Protein AF-A0A3R7W618-F1 (afdb_monomer)

Structure (mmCIF, N/CA/C/O backbone):
data_AF-A0A3R7W618-F1
#
_entry.id   AF-A0A3R7W618-F1
#
loop_
_atom_site.group_PDB
_atom_site.id
_atom_site.type_symbol
_atom_site.label_atom_id
_atom_site.label_alt_id
_atom_site.label_comp_id
_atom_site.label_asym_id
_atom_site.label_entity_id
_atom_site.label_seq_id
_atom_site.pdbx_PDB_ins_code
_atom_site.Cartn_x
_atom_site.Cartn_y
_atom_site.Cartn_z
_atom_site.occupancy
_atom_site.B_iso_or_equiv
_atom_site.auth_seq_id
_atom_site.auth_comp_id
_atom_site.auth_asym_id
_atom_site.auth_atom_id
_atom_site.pdbx_PDB_model_num
ATOM 1 N N . MET A 1 1 ? 36.765 9.651 -34.415 1.00 52.50 1 MET A N 1
ATOM 2 C CA . MET A 1 1 ? 36.211 8.594 -35.288 1.00 52.50 1 MET A C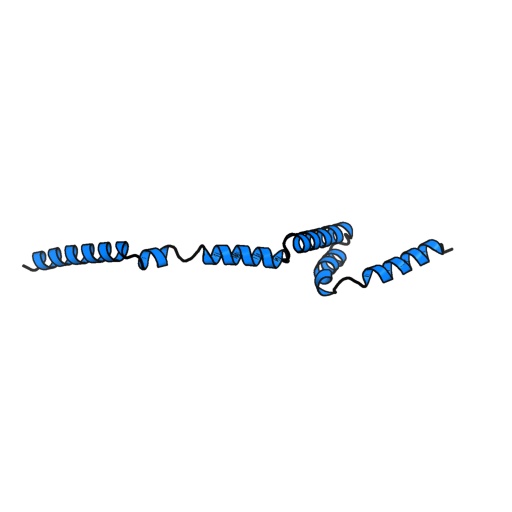A 1
ATOM 3 C C . MET A 1 1 ? 35.100 7.897 -34.517 1.00 52.50 1 MET A C 1
ATOM 5 O O . MET A 1 1 ? 35.393 7.109 -33.629 1.00 52.50 1 MET A O 1
ATOM 9 N N . ILE A 1 2 ? 33.841 8.291 -34.733 1.00 61.72 2 ILE A N 1
ATOM 10 C CA . ILE A 1 2 ? 32.710 7.697 -34.006 1.00 61.72 2 ILE A CA 1
ATOM 11 C C . ILE A 1 2 ? 32.523 6.265 -34.532 1.00 61.72 2 ILE A C 1
ATOM 13 O O . ILE A 1 2 ? 32.422 6.051 -35.741 1.00 61.72 2 ILE A O 1
ATOM 17 N N . ASN A 1 3 ? 32.544 5.261 -33.657 1.00 77.44 3 ASN A N 1
ATOM 18 C CA . ASN A 1 3 ? 32.369 3.878 -34.091 1.00 77.44 3 ASN A CA 1
ATOM 19 C C . ASN A 1 3 ? 30.931 3.697 -34.594 1.00 77.44 3 ASN A C 1
ATOM 21 O O . ASN A 1 3 ? 29.984 3.800 -33.819 1.00 77.44 3 ASN A O 1
ATOM 25 N N . LYS A 1 4 ? 30.757 3.380 -35.884 1.00 78.19 4 LYS A N 1
ATOM 26 C CA . LYS A 1 4 ? 29.447 3.165 -36.536 1.00 78.19 4 LYS A CA 1
ATOM 27 C C . LYS A 1 4 ? 28.568 2.135 -35.799 1.00 78.19 4 LYS A C 1
ATOM 29 O O . LYS A 1 4 ? 27.349 2.216 -35.844 1.00 78.19 4 LYS A O 1
ATOM 34 N N . LYS A 1 5 ? 29.185 1.206 -35.057 1.00 79.94 5 LYS A N 1
ATOM 35 C CA . LYS A 1 5 ? 28.492 0.249 -34.176 1.00 79.94 5 LYS A CA 1
ATOM 36 C C . LYS A 1 5 ? 27.855 0.906 -32.940 1.00 79.94 5 LYS A C 1
ATOM 38 O O . LYS A 1 5 ? 26.761 0.517 -32.555 1.00 79.94 5 LYS A O 1
ATOM 43 N N . ILE A 1 6 ? 28.502 1.918 -32.355 1.00 84.38 6 ILE A N 1
ATOM 44 C CA . ILE A 1 6 ? 27.980 2.675 -31.203 1.00 84.38 6 ILE A CA 1
ATOM 45 C C . ILE A 1 6 ? 26.794 3.544 -31.634 1.00 84.38 6 ILE A C 1
ATOM 47 O O . ILE A 1 6 ? 25.785 3.573 -30.938 1.00 84.38 6 ILE A O 1
ATOM 51 N N . ILE A 1 7 ? 26.875 4.184 -32.809 1.00 84.00 7 ILE A N 1
ATOM 52 C CA . ILE A 1 7 ? 25.767 4.997 -33.340 1.00 84.00 7 ILE A CA 1
ATOM 53 C C . ILE A 1 7 ? 24.519 4.139 -33.602 1.00 84.00 7 ILE A C 1
ATOM 55 O O . ILE A 1 7 ? 23.408 4.552 -33.289 1.00 84.00 7 ILE A O 1
ATOM 59 N N . PHE A 1 8 ? 24.709 2.920 -34.118 1.00 83.88 8 PHE A N 1
ATOM 60 C CA . PHE A 1 8 ? 23.617 1.985 -34.379 1.00 83.88 8 PHE A CA 1
ATOM 61 C C . PHE A 1 8 ? 23.004 1.442 -33.082 1.00 83.88 8 PHE A C 1
ATOM 63 O O . PHE A 1 8 ? 21.786 1.341 -32.975 1.00 83.88 8 PHE A O 1
ATOM 70 N N . GLY A 1 9 ? 23.836 1.159 -32.073 1.00 83.56 9 GLY A N 1
ATOM 71 C CA . GLY A 1 9 ? 23.365 0.759 -30.746 1.00 83.56 9 GLY A CA 1
ATOM 72 C C . GLY A 1 9 ? 22.537 1.848 -30.060 1.00 83.56 9 GLY A C 1
ATOM 73 O O . GLY A 1 9 ? 21.476 1.556 -29.517 1.00 83.56 9 GLY A O 1
ATOM 74 N N . PHE A 1 10 ? 22.975 3.108 -30.143 1.00 80.81 10 PHE A N 1
ATOM 75 C CA . PHE A 1 10 ? 22.233 4.239 -29.581 1.00 80.81 10 PHE A CA 1
ATOM 76 C C . PHE A 1 10 ? 20.900 4.464 -30.307 1.00 80.81 10 PHE A C 1
ATOM 78 O O . PHE A 1 10 ? 19.876 4.657 -29.661 1.00 80.81 10 PHE A O 1
ATOM 85 N N . PHE A 1 11 ? 20.889 4.347 -31.639 1.00 80.69 11 PHE A N 1
ATOM 86 C CA . PHE A 1 11 ? 19.665 4.422 -32.439 1.00 80.69 11 PHE A CA 1
ATOM 87 C C . PHE A 1 11 ? 18.667 3.325 -32.045 1.00 80.69 11 PHE A C 1
ATOM 89 O O . PHE A 1 11 ? 17.510 3.625 -31.777 1.00 80.69 11 PHE A O 1
ATOM 96 N N . ALA A 1 12 ? 19.111 2.071 -31.913 1.00 79.62 12 ALA A N 1
ATOM 97 C CA . ALA A 1 12 ? 18.250 0.960 -31.503 1.00 79.62 12 ALA A CA 1
ATOM 98 C C . ALA A 1 12 ? 17.644 1.149 -30.096 1.00 79.62 12 ALA A C 1
ATOM 100 O O . ALA A 1 12 ? 16.470 0.837 -29.890 1.00 79.62 12 ALA A O 1
ATOM 101 N N . ILE A 1 13 ? 18.407 1.709 -29.147 1.00 74.50 13 ILE A N 1
ATOM 102 C CA . ILE A 1 13 ? 17.928 1.994 -27.783 1.00 74.50 13 ILE A CA 1
ATOM 103 C C . ILE A 1 13 ? 16.774 3.010 -27.789 1.00 74.50 13 ILE A C 1
ATOM 105 O O . ILE A 1 13 ? 15.820 2.862 -27.026 1.00 74.50 13 ILE A O 1
ATOM 109 N N . SER A 1 14 ? 16.830 4.017 -28.669 1.00 69.50 14 SER A N 1
ATOM 110 C CA . SER A 1 14 ? 15.806 5.064 -28.757 1.00 69.50 14 SER A CA 1
ATOM 111 C C . SER A 1 14 ? 14.466 4.540 -29.276 1.00 69.50 14 SER A C 1
ATOM 113 O O . SER A 1 14 ? 13.425 5.015 -28.832 1.00 69.50 14 SER A O 1
ATOM 115 N N . PHE A 1 15 ? 14.470 3.540 -30.164 1.00 70.94 15 PHE A N 1
ATOM 116 C CA . PHE A 1 15 ? 13.231 2.916 -30.648 1.00 70.94 15 PHE A CA 1
ATOM 117 C C . PHE A 1 15 ? 12.616 1.943 -29.637 1.00 70.94 15 PHE A C 1
ATOM 119 O O . PHE A 1 15 ? 11.397 1.798 -29.601 1.00 70.94 15 PHE A O 1
ATOM 126 N N . LEU A 1 16 ? 13.426 1.307 -28.784 1.00 66.94 16 LEU A N 1
ATOM 127 C CA . LEU A 1 16 ? 12.932 0.343 -27.796 1.00 66.94 16 LEU A CA 1
ATOM 128 C C . LEU A 1 16 ? 12.232 1.013 -26.597 1.00 66.94 16 LEU A C 1
ATOM 130 O O . LEU A 1 16 ? 11.371 0.405 -25.968 1.00 66.94 16 LEU A O 1
ATOM 134 N N . GLY A 1 17 ? 12.551 2.280 -26.307 1.00 61.03 17 GLY A N 1
ATOM 135 C CA . GLY A 1 17 ? 11.928 3.057 -25.227 1.00 61.03 17 GLY A CA 1
ATOM 136 C C . GLY A 1 17 ? 10.518 3.588 -25.526 1.00 61.03 17 GLY A C 1
ATOM 137 O O . GLY A 1 17 ? 9.857 4.085 -24.619 1.00 61.03 17 GLY A O 1
ATOM 138 N N . ALA A 1 18 ? 10.033 3.486 -26.770 1.00 57.62 18 ALA A N 1
ATOM 139 C CA . ALA A 1 18 ? 8.778 4.113 -27.202 1.00 57.62 18 ALA A CA 1
ATOM 140 C C . ALA A 1 18 ? 7.497 3.335 -26.828 1.00 57.62 18 ALA A C 1
ATOM 142 O O . ALA A 1 18 ? 6.398 3.836 -27.048 1.00 57.62 18 ALA A O 1
ATOM 143 N N . CYS A 1 19 ? 7.610 2.128 -26.258 1.00 61.44 19 CYS A N 1
ATOM 144 C CA . CYS A 1 19 ? 6.459 1.306 -25.856 1.00 61.44 19 CYS A CA 1
ATOM 145 C C . CYS A 1 19 ? 6.030 1.513 -24.385 1.00 61.44 19 CYS A C 1
ATOM 147 O O . CYS A 1 19 ? 5.065 0.900 -23.932 1.00 61.44 19 CYS A O 1
ATOM 149 N N . ALA A 1 20 ? 6.728 2.360 -23.621 1.00 59.19 20 ALA A N 1
ATOM 150 C CA . ALA A 1 20 ? 6.366 2.650 -22.238 1.00 59.19 20 ALA A CA 1
ATOM 151 C C . ALA A 1 20 ? 5.267 3.722 -22.187 1.00 59.19 20 ALA A C 1
ATOM 153 O O . ALA A 1 20 ? 5.453 4.857 -22.625 1.00 59.19 20 ALA A O 1
ATOM 154 N N . SER A 1 21 ? 4.109 3.373 -21.628 1.00 52.81 21 SER A N 1
ATOM 155 C CA . SER A 1 21 ? 3.030 4.321 -21.344 1.00 52.81 21 SER A CA 1
ATOM 156 C C . SER A 1 21 ? 3.550 5.488 -20.478 1.00 52.81 21 SER A C 1
ATOM 158 O O . SER A 1 21 ? 4.086 5.226 -19.393 1.00 52.81 21 SER A O 1
ATOM 160 N N . PRO A 1 22 ? 3.372 6.764 -20.889 1.00 57.38 22 PRO A N 1
ATOM 161 C CA . PRO A 1 22 ? 3.959 7.928 -20.211 1.00 57.38 22 PRO A CA 1
ATOM 162 C C . PRO A 1 22 ? 3.599 8.029 -18.722 1.00 57.38 22 PRO A C 1
ATOM 164 O O . PRO A 1 22 ? 4.389 8.496 -17.907 1.00 57.38 22 PRO A O 1
ATOM 167 N N . THR A 1 23 ? 2.415 7.547 -18.351 1.00 57.03 23 THR A N 1
ATOM 168 C CA . THR A 1 23 ? 1.877 7.565 -16.986 1.00 57.03 23 THR A CA 1
ATOM 169 C C . THR A 1 23 ? 2.627 6.647 -16.022 1.00 57.03 23 THR A C 1
ATOM 171 O O . THR A 1 23 ? 2.881 7.050 -14.891 1.00 57.03 23 THR A O 1
ATOM 174 N N . ALA A 1 24 ? 3.052 5.459 -16.460 1.00 58.19 24 ALA A N 1
ATOM 175 C CA . ALA A 1 24 ? 3.876 4.563 -15.641 1.00 58.19 24 ALA A CA 1
ATOM 176 C C . ALA A 1 24 ? 5.334 5.048 -15.534 1.00 58.19 24 ALA A C 1
ATOM 178 O O . ALA A 1 24 ? 6.051 4.691 -14.600 1.00 58.19 24 ALA A O 1
ATOM 179 N N . MET A 1 25 ? 5.765 5.889 -16.480 1.00 60.59 25 MET A N 1
ATOM 180 C CA . MET A 1 25 ? 7.128 6.399 -16.576 1.00 60.59 25 MET A CA 1
ATOM 181 C C . MET A 1 25 ? 7.343 7.713 -15.810 1.00 60.59 25 MET A C 1
ATOM 183 O O . MET A 1 25 ? 8.487 8.033 -15.517 1.00 60.59 25 MET A O 1
ATOM 187 N N . LEU A 1 26 ? 6.294 8.442 -15.404 1.00 63.03 26 LEU A N 1
ATOM 188 C CA . LEU A 1 26 ? 6.428 9.666 -14.592 1.00 63.03 26 LEU A CA 1
ATOM 189 C C . LEU A 1 26 ? 7.191 9.434 -13.274 1.00 63.03 26 LEU A C 1
ATOM 191 O O . LEU A 1 26 ? 8.041 10.244 -12.912 1.00 63.03 26 LEU A O 1
ATOM 195 N N . GLY A 1 27 ? 6.938 8.315 -12.586 1.00 65.25 27 GLY A N 1
ATOM 196 C CA . GLY A 1 27 ? 7.643 7.955 -11.349 1.00 65.25 27 GLY A CA 1
ATOM 197 C C . GLY A 1 27 ? 9.133 7.665 -11.583 1.00 65.25 27 GLY A C 1
ATOM 198 O O . GLY A 1 27 ? 9.981 8.380 -11.047 1.00 65.25 27 GLY A O 1
ATOM 199 N N . PRO A 1 28 ? 9.478 6.672 -12.426 1.00 61.75 28 PRO A N 1
ATOM 200 C CA . PRO A 1 28 ? 10.858 6.372 -12.792 1.00 61.75 28 PRO A CA 1
ATOM 201 C C . PRO A 1 28 ? 11.589 7.550 -13.434 1.00 61.75 28 PRO A C 1
ATOM 203 O O . PRO A 1 28 ? 12.758 7.739 -13.138 1.00 61.75 28 PRO A O 1
ATOM 206 N N . ALA A 1 29 ? 10.929 8.368 -14.258 1.00 66.38 29 ALA A N 1
ATOM 207 C CA . ALA A 1 29 ? 11.522 9.566 -14.844 1.00 66.38 29 ALA A CA 1
ATOM 208 C C . ALA A 1 29 ? 11.868 10.597 -13.767 1.00 66.38 29 ALA A C 1
ATOM 210 O O . ALA A 1 29 ? 12.959 11.150 -13.811 1.00 66.38 29 ALA A O 1
ATOM 211 N N . TYR A 1 30 ? 11.003 10.811 -12.771 1.00 60.78 30 TYR A N 1
ATOM 212 C CA . TYR A 1 30 ? 11.295 11.709 -11.652 1.00 60.78 30 TYR A CA 1
ATOM 213 C C . TYR A 1 30 ? 12.427 11.178 -10.759 1.00 60.78 30 TYR A C 1
ATOM 215 O O . TYR A 1 30 ? 13.336 11.919 -10.397 1.00 60.78 30 TYR A O 1
ATOM 223 N N . THR A 1 31 ? 12.440 9.881 -10.438 1.00 62.62 31 THR A N 1
ATOM 224 C CA . THR A 1 31 ? 13.554 9.268 -9.691 1.00 62.62 31 THR A CA 1
ATOM 225 C C . THR A 1 31 ? 14.846 9.266 -10.506 1.00 62.62 31 THR A C 1
ATOM 227 O O . THR A 1 31 ? 15.922 9.489 -9.959 1.00 62.62 31 THR A O 1
ATOM 230 N N . PHE A 1 32 ? 14.765 9.061 -11.817 1.00 61.44 32 PHE A N 1
ATOM 231 C CA . PHE A 1 32 ? 15.918 9.070 -12.706 1.00 61.44 32 PHE A CA 1
ATOM 232 C C . PHE A 1 32 ? 16.503 10.476 -12.862 1.00 61.44 32 PHE A C 1
ATOM 234 O O . PHE A 1 32 ? 17.717 10.628 -12.781 1.00 61.44 32 PHE A O 1
ATOM 241 N N . THR A 1 33 ? 15.674 11.513 -13.007 1.00 62.91 33 THR A N 1
ATOM 242 C CA . THR A 1 33 ? 16.147 12.905 -13.089 1.00 62.91 33 THR A CA 1
ATOM 243 C C . THR A 1 33 ? 16.615 13.440 -11.738 1.00 62.91 33 THR A C 1
ATOM 245 O O . THR A 1 33 ? 17.579 14.197 -11.695 1.00 62.91 33 THR A O 1
ATOM 248 N N . SER A 1 34 ? 15.987 13.025 -10.633 1.00 62.25 34 SER A N 1
ATOM 249 C CA . SER A 1 34 ? 16.349 13.483 -9.287 1.00 62.25 34 SER A CA 1
ATOM 250 C C . SER A 1 34 ? 17.525 12.720 -8.667 1.00 62.25 34 SER A C 1
ATOM 252 O O . SER A 1 34 ? 18.266 13.313 -7.891 1.00 62.25 34 SER A O 1
ATOM 254 N N . SER A 1 35 ? 17.690 11.423 -8.953 1.00 63.06 35 SER A N 1
ATOM 255 C CA . SER A 1 35 ? 18.721 10.565 -8.338 1.00 63.06 35 SER A CA 1
ATOM 256 C C . SER A 1 35 ? 19.781 10.063 -9.324 1.00 63.06 35 SER A C 1
ATOM 258 O O . SER A 1 35 ? 20.789 9.512 -8.884 1.00 63.06 35 SER A O 1
ATOM 260 N N . GLY A 1 36 ? 19.568 10.176 -10.638 1.00 60.50 36 GLY A N 1
ATOM 261 C CA . GLY A 1 36 ? 20.516 9.730 -11.668 1.00 60.50 36 GLY A CA 1
ATOM 262 C C . GLY A 1 36 ? 20.701 8.210 -11.794 1.00 60.50 36 GLY A C 1
ATOM 263 O O . GLY A 1 36 ? 21.492 7.762 -12.622 1.00 60.50 36 GLY A O 1
ATOM 264 N N . ASN A 1 37 ? 20.001 7.390 -10.998 1.00 64.62 37 ASN A N 1
ATOM 265 C CA . ASN A 1 37 ? 20.238 5.947 -10.936 1.00 64.62 37 ASN A CA 1
ATOM 266 C C . ASN A 1 37 ? 19.232 5.145 -11.784 1.00 64.62 37 ASN A C 1
ATOM 268 O O . ASN A 1 37 ? 18.135 4.804 -11.332 1.00 64.62 37 ASN A O 1
ATOM 272 N N . MET A 1 38 ? 19.648 4.789 -13.007 1.00 65.44 38 MET A N 1
ATOM 273 C CA . MET A 1 38 ? 18.897 3.933 -13.944 1.00 65.44 38 MET A CA 1
ATOM 274 C C . MET A 1 38 ? 18.507 2.586 -13.332 1.00 65.44 38 MET A C 1
ATOM 276 O O . MET A 1 38 ? 17.431 2.061 -13.607 1.00 65.44 38 MET A O 1
ATOM 280 N N . MET A 1 39 ? 19.383 2.026 -12.497 1.00 67.88 39 MET A N 1
ATOM 281 C CA . MET A 1 39 ? 19.207 0.694 -11.927 1.00 67.88 39 MET A CA 1
ATOM 282 C C . MET A 1 39 ? 18.085 0.683 -10.892 1.00 67.88 39 MET A C 1
ATOM 284 O O . MET A 1 39 ? 17.269 -0.232 -10.874 1.00 67.88 39 MET A O 1
ATOM 288 N N . GLN A 1 40 ? 17.993 1.730 -10.073 1.00 70.69 40 GLN A N 1
ATOM 289 C CA . GLN A 1 40 ? 16.931 1.855 -9.079 1.00 70.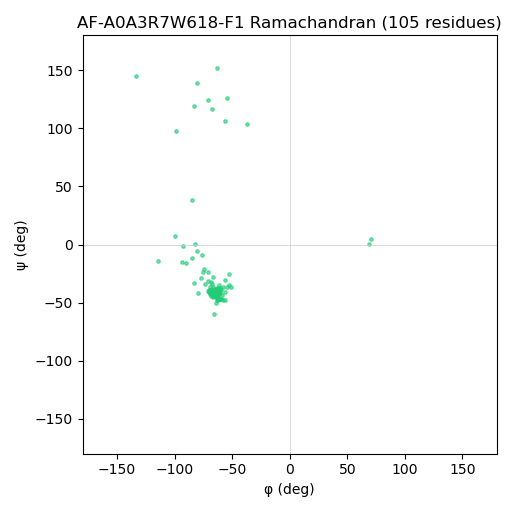69 40 GLN A CA 1
ATOM 290 C C . GLN A 1 40 ? 15.570 2.095 -9.739 1.00 70.69 40 GLN A C 1
ATOM 292 O O . GLN A 1 40 ? 14.573 1.499 -9.331 1.00 70.69 40 GLN A O 1
ATOM 297 N N . ALA A 1 41 ? 15.537 2.914 -10.792 1.00 72.69 41 ALA A N 1
ATOM 298 C CA . ALA A 1 41 ? 14.334 3.163 -11.578 1.00 72.69 41 ALA A CA 1
ATOM 299 C C . ALA A 1 41 ? 13.850 1.892 -12.301 1.00 72.69 41 ALA A C 1
ATOM 301 O O . ALA A 1 41 ? 12.667 1.562 -12.233 1.00 72.69 41 ALA A O 1
ATOM 302 N N . GLY A 1 42 ? 14.767 1.141 -12.921 1.00 77.31 42 GLY A N 1
ATOM 303 C CA . GLY A 1 42 ? 14.465 -0.116 -13.610 1.00 77.31 42 GLY A CA 1
ATOM 304 C C . GLY A 1 42 ? 14.003 -1.224 -12.665 1.00 77.31 42 GLY A C 1
ATOM 305 O O . GLY A 1 42 ? 13.004 -1.881 -12.946 1.00 77.31 42 GLY A O 1
ATOM 306 N N . LEU A 1 43 ? 14.666 -1.394 -11.516 1.00 81.06 43 LEU A N 1
ATOM 307 C CA . LEU A 1 43 ? 14.234 -2.355 -10.496 1.00 81.06 43 LEU A CA 1
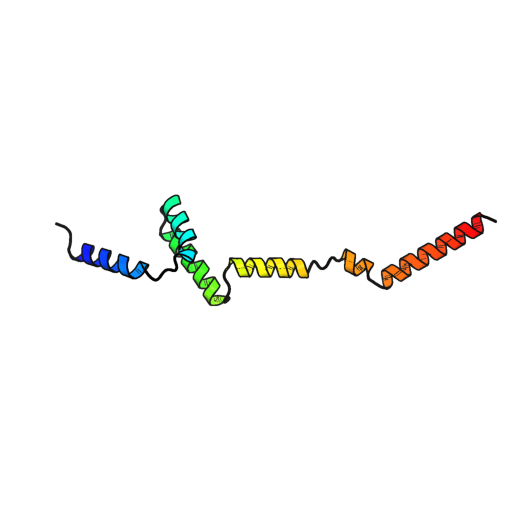ATOM 308 C C . LEU A 1 43 ? 12.866 -1.987 -9.916 1.00 81.06 43 LEU A C 1
ATOM 310 O O . LEU A 1 43 ? 12.035 -2.872 -9.728 1.00 81.06 43 LEU A O 1
ATOM 314 N N . SER A 1 44 ? 12.604 -0.701 -9.672 1.00 73.25 44 SER A N 1
ATOM 315 C CA . SER A 1 44 ? 11.308 -0.243 -9.153 1.00 73.25 44 SER A CA 1
ATOM 316 C C . SER A 1 44 ? 10.183 -0.448 -10.169 1.00 73.25 44 SER A C 1
ATOM 318 O O . SER A 1 44 ? 9.113 -0.934 -9.809 1.00 73.25 44 SER A O 1
ATOM 320 N N . TYR A 1 45 ? 10.434 -0.137 -11.445 1.00 78.12 45 TYR A N 1
ATOM 321 C CA . TYR A 1 45 ? 9.479 -0.373 -12.528 1.00 78.12 45 TYR A CA 1
ATOM 322 C C . TYR A 1 45 ? 9.212 -1.868 -12.725 1.00 78.12 45 TYR 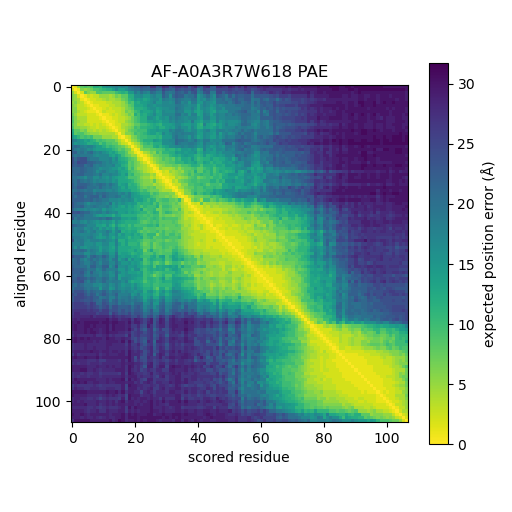A C 1
ATOM 324 O O . TYR A 1 45 ? 8.061 -2.290 -12.692 1.00 78.12 45 TYR A O 1
ATOM 332 N N . GLY A 1 46 ? 10.269 -2.678 -12.833 1.00 84.00 46 GLY A N 1
ATOM 333 C CA . GLY A 1 46 ? 10.152 -4.125 -12.989 1.00 84.00 46 GLY A CA 1
ATOM 334 C C . GLY A 1 46 ? 9.439 -4.782 -11.811 1.00 84.00 46 GLY A C 1
ATOM 335 O O . GLY A 1 46 ? 8.605 -5.651 -12.021 1.00 84.00 46 GLY A O 1
ATOM 336 N N . SER A 1 47 ? 9.697 -4.329 -10.581 1.00 82.38 47 SER A N 1
ATOM 337 C CA . SER A 1 47 ? 9.006 -4.845 -9.392 1.00 82.38 47 SER A CA 1
ATOM 338 C C . SER A 1 47 ? 7.519 -4.494 -9.402 1.00 82.38 47 SER A C 1
ATOM 340 O O . SER A 1 47 ? 6.691 -5.365 -9.149 1.00 82.38 47 SER A O 1
ATOM 342 N N . ASN A 1 48 ? 7.157 -3.249 -9.733 1.00 76.00 48 ASN A N 1
ATOM 343 C CA . ASN A 1 48 ? 5.753 -2.841 -9.831 1.00 76.00 48 ASN A CA 1
ATOM 344 C C . ASN A 1 48 ? 5.013 -3.579 -10.951 1.00 76.00 48 ASN A C 1
ATOM 346 O O . ASN A 1 48 ? 3.868 -3.987 -10.751 1.00 76.00 48 ASN A O 1
ATOM 350 N N . GLU A 1 49 ? 5.663 -3.777 -12.096 1.00 81.12 49 GLU A N 1
ATOM 351 C CA . GLU A 1 49 ? 5.097 -4.527 -13.215 1.00 81.12 49 GLU A CA 1
ATOM 352 C C . GLU A 1 49 ? 4.912 -5.998 -12.843 1.00 81.12 49 GLU A C 1
ATOM 354 O O . GLU A 1 49 ? 3.850 -6.561 -13.075 1.00 81.12 49 GLU A O 1
ATOM 359 N N . LEU A 1 50 ? 5.895 -6.610 -12.176 1.00 84.50 50 LEU A N 1
ATOM 360 C CA . LEU A 1 50 ? 5.809 -8.000 -11.730 1.00 84.50 50 LEU A CA 1
ATOM 361 C C . LEU A 1 50 ? 4.675 -8.202 -10.719 1.00 84.50 50 LEU A C 1
ATOM 363 O O . LEU A 1 50 ? 3.936 -9.180 -10.810 1.00 84.50 50 LEU A O 1
ATOM 367 N N . ILE A 1 51 ? 4.510 -7.265 -9.780 1.00 79.88 51 ILE A N 1
ATOM 368 C CA . ILE A 1 51 ? 3.394 -7.280 -8.830 1.00 79.88 51 ILE A CA 1
ATOM 369 C C . ILE A 1 51 ? 2.074 -7.156 -9.590 1.00 79.88 51 ILE A C 1
ATOM 371 O O . ILE A 1 51 ? 1.186 -7.964 -9.358 1.00 79.88 51 ILE A O 1
ATOM 3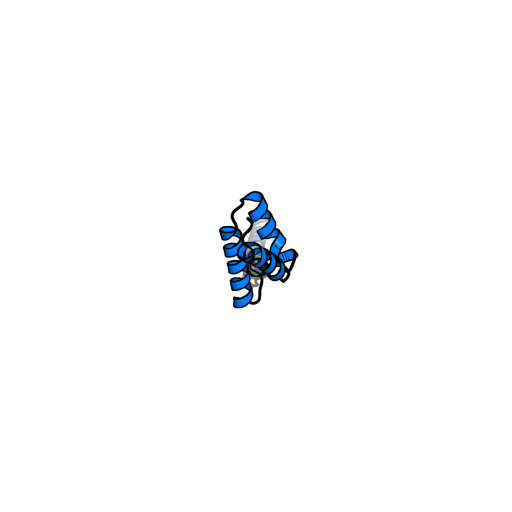75 N N . THR A 1 52 ? 1.966 -6.217 -10.532 1.00 82.81 52 THR A N 1
ATOM 376 C CA . THR A 1 52 ? 0.742 -6.000 -11.322 1.00 82.81 52 THR A CA 1
ATOM 377 C C . THR A 1 52 ? 0.400 -7.210 -12.192 1.00 82.81 52 THR A C 1
ATOM 379 O O . THR A 1 52 ? -0.757 -7.608 -12.261 1.00 82.81 52 THR A O 1
ATOM 382 N N . MET A 1 53 ? 1.401 -7.854 -12.795 1.00 81.19 53 MET A N 1
ATOM 383 C CA . MET A 1 53 ? 1.248 -9.092 -13.565 1.00 81.19 53 MET A CA 1
ATOM 384 C C . MET A 1 53 ? 0.799 -10.267 -12.689 1.00 81.19 53 MET A C 1
ATOM 386 O O . MET A 1 53 ? -0.006 -11.086 -13.123 1.00 81.19 53 MET A O 1
ATOM 390 N N . TYR A 1 54 ? 1.318 -10.366 -11.462 1.00 80.81 54 TYR A N 1
ATOM 391 C CA . TYR A 1 54 ? 1.015 -11.475 -10.558 1.00 80.81 54 TYR A CA 1
ATOM 392 C C . TYR A 1 54 ? -0.335 -11.318 -9.846 1.00 80.81 54 TYR A C 1
ATOM 394 O O . TYR A 1 54 ? -1.073 -12.289 -9.700 1.00 80.81 54 TYR A O 1
ATOM 402 N N . THR A 1 55 ? -0.667 -10.110 -9.387 1.00 81.00 55 THR A N 1
ATOM 403 C CA . THR A 1 55 ? -1.900 -9.832 -8.632 1.00 81.00 55 THR A CA 1
ATOM 404 C C . THR A 1 55 ? -3.050 -9.357 -9.521 1.00 81.00 55 THR A C 1
ATOM 406 O O . THR A 1 55 ? -4.194 -9.333 -9.071 1.00 81.00 55 THR A O 1
ATOM 409 N N . GLY A 1 56 ? -2.766 -8.950 -10.762 1.00 83.81 56 GLY A N 1
ATOM 410 C CA . GLY A 1 56 ? -3.725 -8.310 -11.665 1.00 83.81 56 GLY A CA 1
ATOM 411 C C . GLY A 1 56 ? -4.122 -6.889 -11.251 1.00 83.81 56 GLY A C 1
ATOM 412 O O . GLY A 1 56 ? -5.012 -6.311 -11.870 1.00 83.81 56 GLY A O 1
ATOM 413 N N . LYS A 1 57 ? -3.507 -6.330 -10.199 1.00 83.31 57 LYS A N 1
ATOM 414 C CA . LYS A 1 57 ? -3.819 -5.008 -9.636 1.00 83.31 57 LYS A CA 1
ATOM 415 C C . LYS A 1 57 ? -2.541 -4.230 -9.394 1.00 83.31 57 LYS A C 1
ATOM 417 O O . LYS A 1 57 ? -1.531 -4.799 -8.975 1.00 83.31 57 LYS A O 1
ATOM 422 N N . THR A 1 58 ? -2.581 -2.918 -9.584 1.00 83.44 58 THR A N 1
ATOM 423 C CA . THR A 1 58 ? -1.411 -2.104 -9.258 1.00 83.44 58 THR A CA 1
ATOM 424 C C . THR A 1 58 ? -1.116 -2.173 -7.753 1.00 83.44 58 THR A C 1
ATOM 426 O O . THR A 1 58 ? -2.031 -2.353 -6.940 1.00 83.44 58 THR A O 1
ATOM 429 N N . PRO A 1 59 ? 0.150 -2.001 -7.327 1.00 77.50 59 PRO A N 1
ATOM 430 C CA . PRO A 1 59 ? 0.502 -1.986 -5.908 1.00 77.50 59 PRO A CA 1
ATOM 431 C C . PRO A 1 59 ? -0.335 -0.986 -5.101 1.00 77.50 59 PRO A C 1
ATOM 433 O O . PRO A 1 59 ? -0.700 -1.264 -3.962 1.00 77.50 59 PRO A O 1
ATOM 436 N N . LEU A 1 60 ? -0.681 0.158 -5.702 1.00 79.56 60 LEU A N 1
ATOM 437 C CA . LEU A 1 60 ? -1.506 1.182 -5.068 1.00 79.56 60 LEU A CA 1
ATOM 438 C C . LEU A 1 60 ? -2.952 0.715 -4.856 1.00 79.56 60 LEU A C 1
ATOM 440 O O . LEU A 1 60 ? -3.496 0.907 -3.770 1.00 79.56 60 LEU A O 1
ATOM 444 N N . GLU A 1 61 ? -3.558 0.078 -5.856 1.00 78.94 61 GLU A N 1
ATOM 445 C CA . GLU A 1 61 ? -4.908 -0.488 -5.743 1.00 78.94 61 GLU A CA 1
ATOM 446 C C . GLU A 1 61 ? -4.958 -1.616 -4.714 1.00 78.94 61 GLU A C 1
ATOM 448 O O . GLU A 1 61 ? -5.877 -1.668 -3.901 1.00 78.94 61 GLU A O 1
ATOM 453 N N . ASN A 1 62 ? -3.935 -2.472 -4.677 1.00 78.69 62 ASN A N 1
ATOM 454 C CA . ASN A 1 62 ? -3.844 -3.539 -3.684 1.00 78.69 62 ASN A CA 1
ATOM 455 C C . ASN A 1 62 ? -3.748 -2.971 -2.253 1.00 78.69 62 ASN A C 1
ATOM 457 O O . ASN A 1 62 ? -4.357 -3.490 -1.319 1.00 78.69 62 ASN A O 1
ATOM 461 N N . LEU A 1 63 ? -3.027 -1.859 -2.066 1.00 82.44 63 LEU A N 1
ATOM 462 C CA . LEU A 1 63 ? -2.974 -1.160 -0.778 1.00 82.44 63 LEU A CA 1
ATOM 463 C C . LEU A 1 63 ? -4.308 -0.494 -0.411 1.00 82.4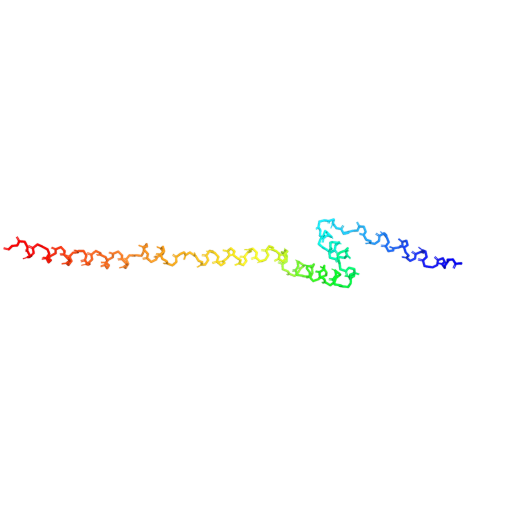4 63 LEU A C 1
ATOM 465 O O . LEU A 1 63 ? -4.697 -0.529 0.761 1.00 82.44 63 LEU A O 1
ATOM 469 N N . GLN A 1 64 ? -5.017 0.096 -1.378 1.00 80.69 64 GLN A N 1
ATOM 470 C CA . GLN A 1 64 ? -6.349 0.662 -1.147 1.00 80.69 64 GLN A CA 1
ATOM 471 C C . GLN A 1 64 ? -7.350 -0.420 -0.742 1.00 80.69 64 GLN A C 1
ATOM 473 O O . GLN A 1 64 ? -8.034 -0.254 0.264 1.00 80.69 64 GLN A O 1
ATOM 478 N N . GLU A 1 65 ? -7.364 -1.562 -1.425 1.00 78.56 65 GLU A N 1
ATOM 479 C CA . GLU A 1 65 ? -8.239 -2.690 -1.098 1.00 78.56 65 GLU A CA 1
ATOM 480 C C . GLU A 1 65 ? -7.969 -3.246 0.307 1.00 78.56 65 GLU A C 1
ATOM 482 O O . GLU A 1 65 ? -8.903 -3.500 1.070 1.00 78.56 65 GLU A O 1
ATOM 487 N N . ILE A 1 66 ? -6.699 -3.373 0.707 1.00 78.88 66 ILE A N 1
ATOM 488 C CA . ILE A 1 66 ? -6.338 -3.774 2.076 1.00 78.88 66 ILE A CA 1
ATOM 489 C C . ILE A 1 66 ? -6.844 -2.743 3.098 1.00 78.88 66 ILE A C 1
ATOM 491 O O . ILE A 1 66 ? -7.350 -3.113 4.164 1.00 78.88 66 ILE A O 1
ATOM 495 N N . SER A 1 67 ? -6.725 -1.452 2.788 1.00 77.50 67 SER A N 1
ATOM 496 C CA . SER A 1 67 ? -7.187 -0.361 3.652 1.00 77.50 67 SER A CA 1
ATOM 497 C C . SER A 1 67 ? -8.714 -0.338 3.786 1.00 77.50 67 SER A C 1
ATOM 499 O O . SER A 1 67 ? -9.245 -0.255 4.895 1.00 77.50 67 SER A O 1
ATOM 501 N N . GLU A 1 68 ? -9.441 -0.495 2.683 1.00 73.19 68 GLU A N 1
ATOM 502 C CA . GLU A 1 68 ? -10.904 -0.544 2.650 1.00 73.19 68 GLU A CA 1
ATOM 503 C C . GLU A 1 68 ? -11.456 -1.813 3.300 1.00 73.19 68 GLU A C 1
ATOM 505 O O . GLU A 1 68 ? -12.410 -1.744 4.075 1.00 73.19 68 GLU A O 1
ATOM 510 N N . SER A 1 69 ? -10.815 -2.963 3.086 1.00 64.06 69 SER A N 1
ATOM 511 C CA . SER A 1 69 ? -11.119 -4.213 3.789 1.00 64.06 69 SER A CA 1
ATOM 512 C C . SER A 1 69 ? -10.923 -4.062 5.300 1.00 64.06 69 SER A C 1
ATOM 514 O O . SER A 1 69 ? -11.780 -4.462 6.093 1.00 64.06 69 SER A O 1
ATOM 516 N N . LYS A 1 70 ? -9.854 -3.380 5.736 1.00 62.06 70 LYS A N 1
ATOM 517 C CA . LYS A 1 70 ? -9.643 -3.048 7.153 1.00 62.06 70 LYS A CA 1
ATOM 518 C C . LYS A 1 70 ? -10.702 -2.071 7.679 1.00 62.06 70 LYS A C 1
ATOM 520 O O . LYS A 1 70 ? -11.170 -2.245 8.806 1.00 62.06 70 LYS A O 1
ATOM 525 N N . LYS A 1 71 ? -11.127 -1.088 6.884 1.00 59.25 71 LYS A N 1
ATOM 526 C CA . LYS A 1 71 ? -12.191 -0.136 7.241 1.00 59.25 71 LYS A CA 1
ATOM 527 C C . LYS A 1 71 ? -13.555 -0.826 7.374 1.00 59.25 71 LYS A C 1
ATOM 529 O O . LYS A 1 71 ? -14.253 -0.573 8.347 1.00 59.25 71 LYS A O 1
ATOM 534 N N . ASN A 1 72 ? -13.886 -1.764 6.486 1.00 55.62 72 ASN A N 1
ATOM 535 C CA . ASN A 1 72 ? -15.094 -2.595 6.570 1.00 55.62 72 ASN A CA 1
ATOM 536 C C . ASN A 1 72 ? -15.027 -3.637 7.699 1.00 55.62 72 ASN A C 1
ATOM 538 O O . ASN A 1 72 ? -16.036 -3.941 8.324 1.00 55.62 72 ASN A O 1
ATOM 542 N N . LYS A 1 73 ? -13.844 -4.155 8.047 1.00 54.06 73 LYS A N 1
ATOM 543 C CA . LYS A 1 73 ? -13.669 -4.979 9.258 1.00 54.06 73 LYS A CA 1
ATOM 544 C C . LYS A 1 73 ? -13.767 -4.149 10.544 1.00 54.06 73 LYS A C 1
ATOM 546 O O . LYS A 1 73 ? -14.146 -4.670 11.587 1.00 54.06 73 LYS A O 1
ATOM 551 N N . THR A 1 74 ? -13.510 -2.847 10.438 1.00 52.66 74 THR A N 1
ATOM 552 C CA . THR A 1 74 ? -13.836 -1.820 11.437 1.00 52.66 74 THR A CA 1
ATOM 553 C C . THR A 1 74 ? -15.283 -1.332 11.252 1.00 52.66 74 THR A C 1
ATOM 555 O O . THR A 1 74 ? -15.582 -0.152 11.418 1.00 52.66 74 THR A O 1
ATOM 558 N N . ILE A 1 75 ? -16.229 -2.222 10.921 1.00 56.06 75 ILE A N 1
ATOM 559 C CA . ILE A 1 75 ? -17.624 -1.995 11.312 1.00 56.06 75 ILE A CA 1
ATOM 560 C C . ILE A 1 75 ? -17.584 -1.830 12.829 1.00 56.06 75 ILE A C 1
ATOM 562 O O . ILE A 1 75 ? -17.287 -2.765 13.570 1.00 56.06 75 ILE A O 1
ATOM 566 N N . ASN A 1 76 ? -17.761 -0.577 13.238 1.00 63.03 76 ASN A N 1
ATOM 567 C CA . ASN A 1 76 ? -17.640 -0.049 14.584 1.00 63.03 76 ASN A CA 1
ATOM 568 C C . ASN A 1 76 ? -18.164 -1.064 15.608 1.00 63.03 76 ASN A C 1
ATOM 570 O O . ASN A 1 76 ? -19.376 -1.226 15.749 1.00 63.03 76 ASN A O 1
ATOM 574 N N . ILE A 1 77 ? -17.262 -1.758 16.313 1.00 66.94 77 ILE A N 1
ATOM 575 C CA . ILE A 1 77 ? -17.627 -2.737 17.351 1.00 66.94 77 ILE A CA 1
ATOM 576 C C . ILE A 1 77 ? -18.608 -2.085 18.334 1.00 66.94 77 ILE A C 1
ATOM 578 O O . ILE A 1 77 ? -19.586 -2.698 18.732 1.00 66.94 77 ILE A O 1
ATOM 582 N N . GLN A 1 78 ? -18.414 -0.792 18.610 1.00 69.25 78 GLN A N 1
ATOM 583 C CA . GLN A 1 78 ? -19.323 0.032 19.401 1.00 69.25 78 GLN A CA 1
ATOM 584 C C . GLN A 1 78 ? -20.742 0.093 18.824 1.00 69.25 78 GLN A C 1
ATOM 586 O O . GLN A 1 78 ? -21.695 -0.133 19.559 1.00 69.25 78 GLN A O 1
ATOM 591 N N . LYS A 1 79 ? -20.901 0.345 17.518 1.00 74.00 79 LYS A N 1
ATOM 592 C CA . LYS A 1 79 ? -22.220 0.386 16.868 1.00 74.00 79 LYS A CA 1
ATOM 593 C C . LYS A 1 79 ? -22.906 -0.978 16.951 1.00 74.00 79 LYS A C 1
ATOM 595 O O . LYS A 1 79 ? -24.052 -1.054 17.373 1.00 74.00 79 LYS A O 1
ATOM 600 N N . LYS A 1 80 ? -22.173 -2.051 16.644 1.00 74.94 80 LYS A N 1
ATOM 601 C CA . LYS A 1 80 ? -22.700 -3.419 16.710 1.00 74.94 80 LYS A CA 1
ATOM 602 C C . LYS A 1 80 ? -23.107 -3.820 18.133 1.00 74.94 80 LYS A C 1
ATOM 604 O O . LYS A 1 80 ? -24.117 -4.488 18.311 1.00 74.94 80 LYS A O 1
ATOM 609 N N . THR A 1 81 ? -22.344 -3.402 19.142 1.00 78.50 81 THR A N 1
ATOM 610 C CA . THR A 1 81 ? -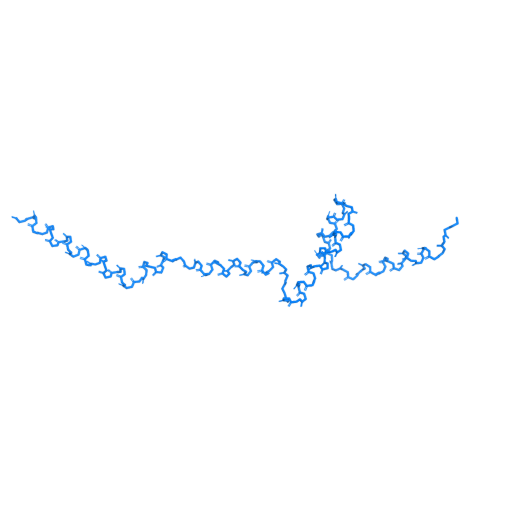22.678 -3.629 20.554 1.00 78.50 81 THR A CA 1
ATOM 611 C C . THR A 1 81 ? -23.902 -2.818 20.983 1.00 78.50 81 THR A C 1
ATOM 613 O O . THR A 1 81 ? -24.751 -3.346 21.695 1.00 78.50 81 THR A O 1
ATOM 616 N N . LEU A 1 82 ? -24.036 -1.567 20.532 1.00 79.12 82 LEU A N 1
ATOM 617 C CA . LEU A 1 82 ? -25.199 -0.722 20.830 1.00 79.12 82 LEU A CA 1
ATOM 618 C C . LEU A 1 82 ? -26.490 -1.231 20.172 1.00 79.12 82 LEU A C 1
ATOM 620 O O . LEU A 1 82 ? -27.556 -1.103 20.764 1.00 79.12 82 LEU A O 1
ATOM 624 N N . GLU A 1 83 ? -26.392 -1.821 18.980 1.00 80.31 83 GLU A N 1
ATOM 625 C CA . GLU A 1 83 ? -27.514 -2.435 18.253 1.00 80.31 83 GLU A CA 1
ATOM 626 C C . GLU A 1 83 ? -27.827 -3.871 18.722 1.00 80.31 83 GLU A C 1
ATOM 628 O O . GLU A 1 83 ? -28.726 -4.505 18.179 1.00 80.31 83 GLU A O 1
ATOM 633 N N . SER A 1 84 ? -27.099 -4.408 19.709 1.00 88.38 84 SER A N 1
ATOM 634 C CA . SER A 1 84 ? -27.327 -5.771 20.201 1.00 88.38 84 SER A CA 1
ATOM 635 C C . SER A 1 84 ? -28.505 -5.862 21.177 1.00 88.38 84 SER A C 1
ATOM 637 O O . SER A 1 84 ? -28.649 -5.041 22.090 1.00 88.38 84 SER A O 1
ATOM 639 N N . ASP A 1 85 ? -29.305 -6.921 21.038 1.00 89.88 85 ASP A N 1
ATOM 640 C CA . ASP A 1 85 ? -30.452 -7.189 21.917 1.00 89.88 85 ASP A CA 1
ATOM 641 C C . ASP A 1 85 ? -30.032 -7.383 23.383 1.00 89.88 85 ASP A C 1
ATOM 643 O O . ASP A 1 85 ? -30.727 -6.955 24.308 1.00 89.88 85 ASP A O 1
ATOM 647 N N . GLU A 1 86 ? -28.858 -7.976 23.616 1.00 92.00 86 GLU A N 1
ATOM 648 C CA . GLU A 1 86 ? -28.310 -8.181 24.960 1.00 92.00 86 GLU A CA 1
ATOM 649 C C . GLU A 1 86 ? -28.062 -6.852 25.683 1.00 92.00 86 GLU A C 1
ATOM 651 O O . GLU A 1 86 ? -28.437 -6.694 26.850 1.00 92.00 86 GLU A O 1
ATOM 656 N N . PHE A 1 87 ? -27.480 -5.866 24.990 1.00 93.62 87 PHE A N 1
ATOM 657 C CA . PHE A 1 87 ? -27.247 -4.540 25.556 1.00 93.62 87 PHE A CA 1
ATOM 658 C C . PHE A 1 87 ? -28.569 -3.844 25.904 1.00 93.62 87 PHE A C 1
ATOM 660 O O . PHE A 1 87 ? -28.706 -3.296 27.002 1.00 93.62 87 PHE A O 1
ATOM 667 N N . TYR A 1 88 ? -29.571 -3.935 25.024 1.00 93.88 88 TYR A N 1
ATOM 668 C CA . TYR A 1 88 ? -30.902 -3.378 25.268 1.00 93.88 88 TYR A CA 1
ATOM 669 C C . TYR A 1 88 ? -31.563 -3.975 26.522 1.00 93.88 88 TYR A C 1
ATOM 671 O O . TYR A 1 88 ? -32.038 -3.234 27.390 1.00 93.88 88 TYR A O 1
ATOM 679 N N . ILE A 1 89 ? -31.534 -5.303 26.677 1.00 95.00 89 ILE A N 1
ATOM 680 C CA . ILE A 1 89 ? -32.106 -6.000 27.841 1.00 95.00 89 ILE A CA 1
ATOM 681 C C . ILE A 1 89 ? -31.407 -5.572 29.140 1.00 95.00 89 ILE A C 1
ATOM 683 O O . ILE A 1 89 ? -32.069 -5.322 30.152 1.00 95.00 89 ILE A O 1
ATOM 687 N N . LEU A 1 90 ? -30.076 -5.448 29.127 1.00 95.00 90 LEU A N 1
ATOM 688 C CA . LEU A 1 90 ? -29.299 -5.027 30.297 1.00 95.00 90 LEU A CA 1
ATOM 689 C C . LEU A 1 90 ? -29.622 -3.593 30.725 1.00 95.00 90 LEU A C 1
ATOM 691 O O . LEU A 1 90 ? -29.784 -3.331 31.922 1.00 95.00 90 LEU A O 1
ATOM 695 N N . VAL A 1 91 ? -29.732 -2.674 29.764 1.00 94.50 91 VAL A N 1
ATOM 696 C CA . VAL A 1 91 ? -30.111 -1.280 30.026 1.00 94.50 91 VAL A CA 1
ATOM 697 C C . VAL A 1 91 ? -31.528 -1.220 30.589 1.00 94.50 91 VAL A C 1
ATOM 699 O O . VAL A 1 91 ? -31.731 -0.620 31.647 1.00 94.50 91 VAL A O 1
ATOM 702 N N . LYS A 1 92 ? -32.486 -1.915 29.964 1.00 95.50 92 LYS A N 1
ATOM 703 C CA . LYS A 1 92 ? -33.879 -1.967 30.427 1.00 95.50 92 LYS A CA 1
ATOM 704 C C . LYS A 1 92 ? -33.982 -2.468 31.870 1.00 95.50 92 LYS A C 1
ATOM 706 O O . LYS A 1 92 ? -34.593 -1.810 32.709 1.00 95.50 92 LYS A O 1
ATOM 711 N N . LYS A 1 93 ? -33.300 -3.571 32.195 1.00 96.44 93 LYS A N 1
ATOM 712 C CA . LYS A 1 93 ? -33.277 -4.149 33.549 1.00 96.44 93 LYS A CA 1
ATOM 713 C C . LYS A 1 93 ? -32.704 -3.185 34.589 1.00 96.44 93 LYS A C 1
ATOM 715 O O . LYS A 1 93 ? -33.161 -3.148 35.731 1.00 96.44 93 LYS A O 1
ATOM 720 N N . LYS A 1 94 ? -31.686 -2.404 34.215 1.00 95.50 94 LYS A N 1
ATOM 721 C CA . LYS A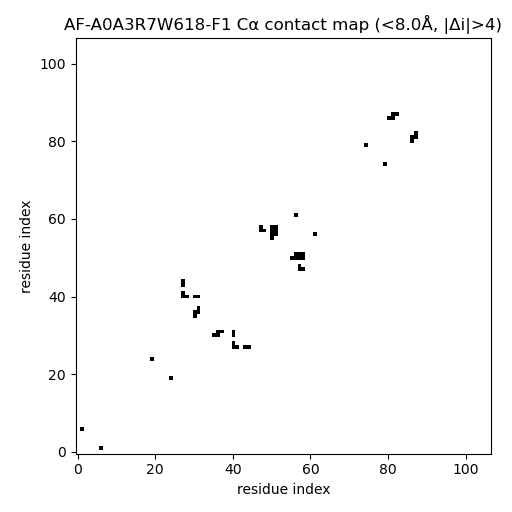 1 94 ? -31.069 -1.412 35.104 1.00 95.50 94 LYS A CA 1
ATOM 722 C C . LYS A 1 94 ? -32.013 -0.230 35.355 1.00 95.50 94 LYS A C 1
ATOM 724 O O . LYS A 1 94 ? -32.138 0.187 36.501 1.00 95.50 94 LYS A O 1
ATOM 729 N N . ILE A 1 95 ? -32.715 0.243 34.322 1.00 95.50 95 ILE A N 1
ATOM 730 C CA . ILE A 1 95 ? -33.731 1.303 34.430 1.00 95.50 95 ILE A CA 1
ATOM 731 C C . ILE A 1 95 ? -34.892 0.859 35.327 1.00 95.50 95 ILE A C 1
ATOM 733 O O . ILE A 1 95 ? -35.256 1.591 36.244 1.00 95.50 95 ILE A O 1
ATOM 737 N N . GLU A 1 96 ? -35.436 -0.343 35.120 1.00 94.50 96 GLU A N 1
ATOM 738 C CA . GLU A 1 96 ? -36.525 -0.890 35.947 1.00 94.50 96 GLU A CA 1
ATOM 739 C C . GLU A 1 96 ? -36.115 -0.996 37.422 1.00 94.50 96 GLU A C 1
ATOM 741 O O . GLU A 1 96 ? -36.858 -0.569 38.308 1.00 94.50 96 GLU A O 1
ATOM 746 N N . LYS A 1 97 ? -34.896 -1.480 37.696 1.00 94.06 97 LYS A N 1
ATOM 747 C CA . LYS A 1 97 ? -34.368 -1.552 39.062 1.00 94.06 97 LYS A CA 1
ATOM 748 C C . LYS A 1 97 ? -34.248 -0.165 39.697 1.00 94.06 97 LYS A C 1
ATOM 750 O O . LYS A 1 97 ? -34.705 0.018 40.821 1.00 94.06 97 LYS A O 1
ATOM 755 N N . THR A 1 98 ? -33.693 0.820 38.995 1.00 93.69 98 THR A N 1
ATOM 756 C CA . THR A 1 98 ? -33.593 2.191 39.520 1.00 93.69 98 THR A CA 1
ATOM 757 C C . THR A 1 98 ? -34.969 2.819 39.755 1.00 93.69 98 THR A C 1
ATOM 759 O O . THR A 1 98 ? -35.172 3.458 40.783 1.00 93.69 98 THR A O 1
ATOM 762 N N . ASN A 1 99 ? -35.934 2.591 38.862 1.00 90.88 99 ASN A N 1
ATOM 763 C CA . ASN A 1 99 ? -37.305 3.086 39.009 1.00 90.88 99 ASN A CA 1
ATOM 764 C C . ASN A 1 99 ? -37.995 2.481 40.248 1.00 90.88 99 ASN A C 1
ATOM 766 O O . ASN A 1 99 ? -38.588 3.206 41.042 1.00 90.88 99 ASN A O 1
ATOM 770 N N . SER A 1 100 ? -37.827 1.175 40.493 1.00 89.50 100 SER A N 1
ATOM 771 C CA . SER A 1 100 ? -38.352 0.545 41.715 1.00 89.50 100 SER A CA 1
ATOM 772 C C . SER A 1 100 ? -37.786 1.167 42.998 1.00 89.50 100 SER A C 1
ATOM 774 O O . SER A 1 100 ? -38.534 1.401 43.942 1.00 89.50 100 SER A O 1
ATOM 776 N N . ILE A 1 101 ? -36.494 1.513 43.012 1.00 90.00 101 ILE A N 1
ATOM 777 C CA . ILE A 1 101 ? -35.837 2.155 44.160 1.00 90.00 101 ILE A CA 1
ATOM 778 C C . ILE A 1 101 ? -36.345 3.591 44.348 1.00 90.00 101 ILE A C 1
ATOM 780 O O . ILE A 1 101 ? -36.618 3.996 45.474 1.00 90.00 101 ILE A O 1
ATOM 784 N N . LEU A 1 102 ? -36.511 4.354 43.264 1.00 87.88 102 LEU A N 1
ATOM 785 C CA . LEU A 1 102 ? -37.033 5.724 43.316 1.00 87.88 102 LEU A CA 1
ATOM 786 C C . LEU A 1 102 ? -38.480 5.788 43.819 1.00 87.88 102 LEU A C 1
ATOM 788 O O . LEU A 1 102 ? -38.808 6.695 44.578 1.00 87.88 102 LEU A O 1
ATOM 792 N N . ASN A 1 103 ? -39.335 4.837 43.436 1.00 80.50 103 ASN A N 1
ATOM 793 C CA . ASN A 1 103 ? -40.709 4.779 43.944 1.00 80.50 103 ASN A CA 1
ATOM 794 C C . ASN A 1 103 ? -40.758 4.390 45.426 1.00 80.50 103 ASN A C 1
ATOM 796 O O . ASN A 1 103 ? -41.526 4.981 46.174 1.00 80.50 103 ASN A O 1
ATOM 800 N N . LEU A 1 104 ? -39.907 3.455 45.862 1.00 77.25 104 LEU A N 1
ATOM 801 C CA . LEU A 1 104 ? -39.787 3.081 47.277 1.00 77.25 104 LEU A CA 1
ATOM 802 C C . LEU A 1 104 ? -39.218 4.211 48.146 1.00 77.25 104 LEU A C 1
ATOM 804 O O . LEU A 1 104 ? -39.506 4.263 49.331 1.00 77.25 104 LEU A O 1
ATOM 808 N N . SER A 1 105 ? -38.404 5.099 47.570 1.00 71.56 105 SER A N 1
ATOM 809 C CA . SER A 1 105 ? -37.805 6.233 48.282 1.00 71.56 105 SER A CA 1
ATOM 810 C C . SER A 1 105 ? -38.705 7.475 48.348 1.00 71.56 105 SER A C 1
ATOM 812 O O . SER A 1 105 ? -38.356 8.415 49.057 1.00 71.56 105 SER A O 1
ATOM 814 N N . ASN A 1 106 ? -39.803 7.512 47.586 1.00 65.25 106 ASN A N 1
ATOM 815 C CA . ASN A 1 106 ? -40.790 8.602 47.589 1.00 65.25 106 ASN A CA 1
ATOM 816 C C . ASN A 1 106 ? -42.039 8.278 48.437 1.00 65.25 106 ASN A C 1
ATOM 818 O O . ASN A 1 106 ? -43.007 9.039 48.401 1.00 65.25 106 ASN A O 1
ATOM 822 N N . GLN A 1 107 ? -42.024 7.157 49.165 1.00 50.50 107 GLN A N 1
ATOM 823 C CA . GLN A 1 107 ? -43.037 6.741 50.138 1.00 50.50 107 GLN A CA 1
ATOM 824 C C . GLN A 1 107 ? -42.497 6.933 51.559 1.00 50.50 107 GLN A C 1
ATOM 826 O O . GLN A 1 107 ? -43.306 7.310 52.434 1.00 50.50 107 GLN A O 1
#

Sequence (107 aa):
MINKKIIFGFFAISFLGACASPTAMLGPAYTFTSSGNMMQAGLSYGSNELITMYTGKTPLENLQEISESKKNKTINIQKKTLESDEFYILVKKKIEKTNSILNLSNQ

pLDDT: mean 75.01, std 12.29, range [50.5, 96.44]

Nearest PDB structures (foldseek):
  6yxr-as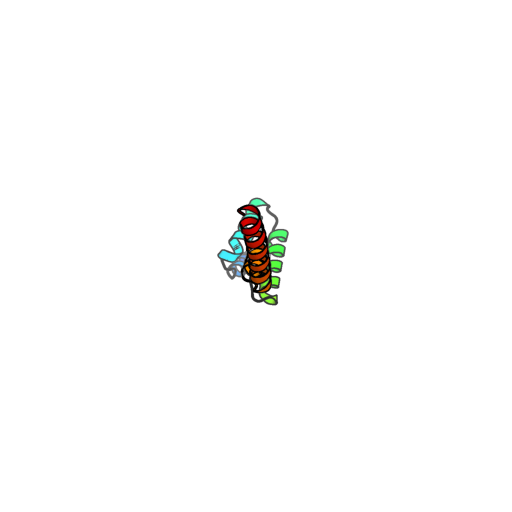sembly1_3  TM=4.135E-01  e=9.620E+00  Dunaliella salina

Mean predicted aligned error: 17.31 Å

Radius of gyration: 32.31 Å; Cα contacts (8 Å, |Δi|>4): 29; chains: 1; bounding box: 79×25×87 Å

Secondary structure (DSSP, 8-state):
---HHHHHHHHHHHHHGGGS-HHHHHHHHHHHHHH--HHHHHHHHHHHHHHHHHHSS-HHHHHHHHHHHHHHHTS-HHHHHHT-HHHHHHHHHHHHHHHHHHHHTT-

Foldseek 3Di:
DPPPVVVVVVVVVVVVPPPDDVVLCVVLVCCCVVVVDPPVSVVVSVVQVVCCVVVVDGPVVVVVVVVVVVVVVPPPPVVVCVPDPVNVVVVVVVVVVVVVVVVVVVD

Solvent-accessible surface area (backbone atoms only — not comparable to full-atom values): 6197 Å² total; per-residue (Å²): 134,83,56,69,66,56,57,52,52,55,53,54,54,62,65,67,61,70,78,63,58,68,77,75,40,51,59,38,50,49,48,28,74,74,66,68,40,65,65,61,29,49,52,52,50,50,50,49,49,51,46,22,71,72,69,73,40,49,68,67,56,54,52,48,51,53,51,50,52,51,51,62,70,52,58,50,65,66,58,59,48,68,72,28,69,68,50,51,53,53,53,51,54,51,51,53,53,51,50,55,52,53,58,64,72,74,108